Protein AF-A0AAW2L960-F1 (afdb_monomer)

pLDDT: mean 79.18, std 17.93, range [38.12, 95.88]

Solvent-accessible surface area (backbone atoms only — not comparable to full-atom values): 9633 Å² total; per-residue (Å²): 129,58,81,52,80,58,88,56,99,86,51,94,73,73,54,77,49,75,57,71,88,73,79,74,73,79,69,82,75,76,93,68,90,61,71,40,52,74,75,42,84,61,42,65,54,55,51,50,57,52,62,68,53,88,74,77,76,54,75,69,54,32,50,52,52,46,53,53,53,43,54,53,51,53,55,51,46,39,54,75,74,55,52,59,58,65,61,51,42,55,51,28,53,51,50,26,52,54,26,47,55,48,23,76,75,48,82,44,73,67,34,51,51,49,27,52,50,30,48,55,49,33,54,53,45,48,53,35,47,50,40,45,50,35,58,73,73,54,61,58,49,78,75,53,59,74,59,85,41,74,66,58,57,56,53,57,65,72,65,69,126

Sequence (161 aa):
MQVAHLELSQSDHRGLLVEAECTVERKVSSFRFQHMWTMHSEFLGVVRWNWQYPTVGSGMMRLQQKLTRMKHCLKEWNKTVFGYVFDKVAAAEQGLKEADEAYDQDPCDRTLVECNRCSTELVQVLAQEETFWRQKAGIRWAKDGERNTRYFHSLVQKRRF

Organism: Sesamum radiatum (NCBI:txid300843)

Radius of gyration: 25.02 Å; Cα contacts (8 Å, |Δi|>4): 93; chains: 1; bounding box: 63×44×74 Å

Nearest PDB structures (foldseek):
  2ic9-assembly2_B  TM=8.467E-01  e=7.415E-01  Orthohantavirus sinnombreense
  2ic6-assembly1_A  TM=7.942E-01  e=1.103E+00  Orthohantavirus sinnombreense
  8glt-assembly1_0  TM=5.691E-01  e=2.733E+00  synthetic construct

Secondary structure (DSSP, 8-state):
-EEEE---TT-S---EEEE---------PPP---GGGGGSTTHHHHHHHHHHS---SSHHHHHHHHHHHHHHHHHHHIIIIIS-HHHHHHHHHHHHHHHHHHHHHS-SHHHHHHHHHHHHHHHHHHHHHHHHHHHHTTTTHHHHTTS--HHHHHHHHTT--

Structure (mmCIF, N/CA/C/O backbone):
data_AF-A0AAW2L960-F1
#
_entry.id   AF-A0AAW2L960-F1
#
loop_
_atom_site.group_PDB
_atom_site.id
_atom_site.type_symbol
_atom_site.label_atom_id
_atom_site.label_alt_id
_atom_site.label_comp_id
_atom_site.label_asym_id
_atom_site.label_entity_id
_atom_site.label_seq_id
_atom_site.pdbx_PDB_ins_code
_atom_site.Cartn_x
_atom_site.Cartn_y
_atom_site.Cartn_z
_atom_site.occupancy
_atom_site.B_iso_or_equiv
_atom_site.auth_seq_id
_atom_site.auth_comp_id
_atom_site.auth_asym_id
_atom_site.auth_atom_id
_atom_site.pdbx_PDB_model_num
ATOM 1 N N . MET A 1 1 ? 32.136 13.460 19.928 1.00 43.81 1 MET A N 1
ATOM 2 C CA . MET A 1 1 ? 32.238 12.470 21.024 1.00 43.81 1 MET A CA 1
ATOM 3 C C . MET A 1 1 ? 32.470 13.218 22.321 1.00 43.81 1 MET A C 1
ATOM 5 O O . MET A 1 1 ? 33.550 13.765 22.507 1.00 43.81 1 MET A O 1
ATOM 9 N N . GLN A 1 2 ? 31.456 13.280 23.175 1.00 45.84 2 GLN A N 1
ATOM 10 C CA . GLN A 1 2 ? 31.602 13.698 24.567 1.00 45.84 2 GLN A CA 1
ATOM 11 C C . GLN A 1 2 ? 31.323 12.472 25.437 1.00 45.84 2 GLN A C 1
ATOM 13 O O . GLN A 1 2 ? 30.437 11.679 25.122 1.00 45.84 2 GLN A O 1
ATOM 18 N N . VAL A 1 3 ? 32.133 12.270 26.473 1.00 49.28 3 VAL A N 1
ATOM 19 C CA . VAL A 1 3 ? 31.990 11.152 27.408 1.00 49.28 3 VAL A CA 1
ATOM 20 C C . VAL A 1 3 ? 31.694 11.753 28.771 1.00 49.28 3 VAL A C 1
ATOM 22 O O . VAL A 1 3 ? 32.518 12.495 29.302 1.00 49.28 3 VAL A O 1
ATOM 25 N N . ALA A 1 4 ? 30.520 11.446 29.318 1.00 57.47 4 ALA A N 1
ATOM 26 C CA . ALA A 1 4 ? 30.122 11.857 30.658 1.00 57.47 4 ALA A CA 1
ATOM 27 C C . ALA A 1 4 ? 29.982 10.617 31.549 1.00 57.47 4 ALA A C 1
ATOM 29 O O . ALA A 1 4 ? 29.388 9.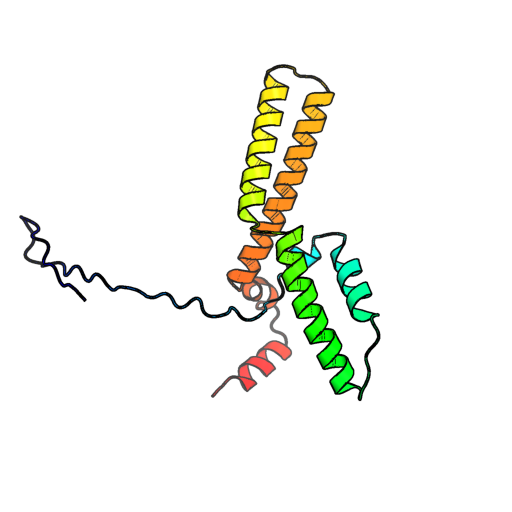609 31.158 1.00 57.47 4 ALA A O 1
ATOM 30 N N . HIS A 1 5 ? 30.548 10.687 32.751 1.00 52.03 5 HIS A N 1
ATOM 31 C CA . HIS A 1 5 ? 30.377 9.655 33.767 1.00 52.03 5 HIS A CA 1
ATOM 32 C C . HIS A 1 5 ? 29.124 9.967 34.588 1.00 52.03 5 HIS A C 1
ATOM 34 O O . HIS A 1 5 ? 29.025 11.043 35.171 1.00 52.03 5 HIS A O 1
ATOM 40 N N . LEU A 1 6 ? 28.171 9.033 34.624 1.00 54.88 6 LEU A N 1
ATOM 41 C CA . LEU A 1 6 ? 26.984 9.140 35.472 1.00 54.88 6 LEU A CA 1
ATOM 42 C C . LEU A 1 6 ? 27.296 8.529 36.842 1.00 54.88 6 LEU A C 1
ATOM 44 O O . LEU A 1 6 ? 27.617 7.343 36.939 1.00 54.88 6 LEU A O 1
ATOM 48 N N . GLU A 1 7 ? 27.214 9.336 37.898 1.00 52.66 7 GLU A N 1
ATOM 49 C CA . GLU A 1 7 ? 27.338 8.852 39.273 1.00 52.66 7 GLU A CA 1
ATOM 50 C C . GLU A 1 7 ? 26.010 8.227 39.721 1.00 52.66 7 GLU A C 1
ATOM 52 O O . GLU A 1 7 ? 24.993 8.908 39.843 1.00 52.66 7 GLU A O 1
ATOM 57 N N . LEU A 1 8 ? 26.013 6.916 39.967 1.00 57.62 8 LEU A N 1
ATOM 58 C CA . LEU A 1 8 ? 24.926 6.217 40.651 1.00 57.62 8 LEU A CA 1
ATOM 59 C C . LEU A 1 8 ? 25.379 5.959 42.089 1.00 57.62 8 LEU A C 1
ATOM 61 O O . LEU A 1 8 ? 26.377 5.281 42.318 1.00 57.62 8 LEU A O 1
ATOM 65 N N . SER A 1 9 ? 24.649 6.508 43.061 1.00 56.84 9 SER A N 1
ATOM 66 C CA . SER A 1 9 ? 25.071 6.612 44.467 1.00 56.84 9 SER A CA 1
ATOM 67 C C . SER A 1 9 ? 25.209 5.287 45.233 1.00 56.84 9 SER A C 1
ATOM 69 O O . SER A 1 9 ? 25.571 5.316 46.405 1.00 56.84 9 SER A O 1
ATOM 71 N N . GLN A 1 10 ? 24.935 4.132 44.616 1.00 55.72 10 GLN A N 1
ATOM 72 C CA . GLN A 1 10 ? 24.981 2.819 45.283 1.00 55.72 10 GLN A CA 1
ATOM 73 C C . GLN A 1 10 ? 25.489 1.669 44.393 1.00 55.72 10 GLN A C 1
ATOM 75 O O . GLN A 1 10 ? 25.182 0.511 44.660 1.00 55.72 10 GLN A O 1
ATOM 80 N N . SER A 1 11 ? 26.234 1.949 43.319 1.00 56.81 11 SER A N 1
ATOM 81 C CA . SER A 1 11 ? 26.779 0.890 42.458 1.00 56.81 11 SER A CA 1
ATOM 82 C C . SER A 1 11 ? 28.166 1.246 41.932 1.00 56.81 11 SER A C 1
ATOM 84 O O . SER A 1 11 ? 28.349 2.233 41.225 1.00 56.81 11 SER A O 1
ATOM 86 N N . ASP A 1 12 ? 29.138 0.389 42.223 1.00 55.72 12 ASP A N 1
ATOM 87 C CA . ASP A 1 12 ? 30.536 0.446 41.786 1.00 55.72 12 ASP A CA 1
ATOM 88 C C . ASP A 1 12 ? 30.694 0.165 40.275 1.00 55.72 12 ASP A C 1
ATOM 90 O O . ASP A 1 12 ? 31.757 0.379 39.684 1.00 55.72 12 ASP A O 1
ATOM 94 N N . HIS A 1 13 ? 29.609 -0.230 39.604 1.00 56.94 13 HIS A N 1
ATOM 95 C CA . HIS A 1 13 ? 29.530 -0.293 38.149 1.00 56.94 13 HIS A CA 1
ATOM 96 C C . HIS A 1 13 ? 29.297 1.105 37.558 1.00 56.94 13 HIS A C 1
ATOM 98 O O . HIS A 1 13 ? 28.164 1.574 37.444 1.00 56.94 13 HIS A O 1
ATOM 104 N N . ARG A 1 14 ? 30.382 1.774 37.149 1.00 58.84 14 ARG A N 1
ATOM 105 C CA . ARG A 1 14 ? 30.320 3.052 36.421 1.00 58.84 14 ARG A CA 1
ATOM 106 C C . ARG A 1 14 ? 29.765 2.835 35.012 1.00 58.84 14 ARG A C 1
ATOM 108 O O . ARG A 1 14 ? 30.484 2.387 34.119 1.00 58.84 14 ARG A O 1
ATOM 115 N N . GLY A 1 15 ? 28.496 3.176 34.805 1.00 55.66 15 GLY A N 1
ATOM 116 C CA . GLY A 1 15 ? 27.905 3.249 33.472 1.00 55.66 15 GLY A CA 1
ATOM 117 C C . GLY A 1 15 ? 28.571 4.355 32.649 1.00 55.66 15 GLY A C 1
ATOM 118 O O . GLY A 1 15 ? 28.628 5.509 33.074 1.00 55.66 15 GLY A O 1
ATOM 119 N N . LEU A 1 16 ? 29.096 4.006 31.476 1.00 59.88 16 LEU A N 1
ATOM 120 C CA . LEU A 1 16 ? 29.606 4.967 30.500 1.00 59.88 16 LEU A CA 1
ATOM 121 C C . LEU A 1 16 ? 28.450 5.423 29.607 1.00 59.88 16 LEU A C 1
ATOM 123 O O . LEU A 1 16 ? 27.911 4.623 28.842 1.00 59.88 16 LEU A O 1
ATOM 127 N N . LEU A 1 17 ? 28.080 6.703 29.694 1.00 53.56 17 LEU A N 1
ATOM 128 C CA . LEU A 1 17 ? 27.173 7.318 28.732 1.00 53.56 17 LEU A CA 1
ATOM 129 C C . LEU A 1 17 ? 27.994 7.750 27.516 1.00 53.56 17 LEU A C 1
ATOM 131 O O . LEU A 1 17 ? 28.790 8.688 27.582 1.00 53.56 17 LEU A O 1
ATOM 135 N N . VAL A 1 18 ? 27.821 7.029 26.411 1.00 58.81 18 VAL A N 1
ATOM 136 C CA . VAL A 1 18 ? 28.430 7.371 25.125 1.00 58.81 18 VAL A CA 1
ATOM 137 C C . VAL A 1 18 ? 27.361 8.012 24.256 1.00 58.81 18 VAL A C 1
ATOM 139 O O . VAL A 1 18 ? 26.504 7.324 23.703 1.00 58.81 18 VAL A O 1
ATOM 142 N N . GLU A 1 19 ? 27.428 9.332 24.114 1.00 55.97 19 GLU A N 1
ATOM 143 C CA . GLU A 1 19 ? 26.619 10.056 23.140 1.00 55.97 19 GLU A CA 1
ATOM 144 C C . GLU A 1 19 ? 27.359 10.049 21.797 1.00 55.97 19 GLU A C 1
ATOM 146 O O . GLU A 1 19 ? 28.311 10.799 21.545 1.00 55.97 19 GLU A O 1
ATOM 151 N N . ALA A 1 20 ? 26.973 9.100 20.946 1.00 57.00 20 ALA A N 1
ATOM 152 C CA . ALA A 1 20 ? 27.417 9.051 19.567 1.00 57.00 20 ALA A CA 1
ATOM 153 C C . ALA A 1 20 ? 26.445 9.875 18.718 1.00 57.00 20 ALA A C 1
ATOM 155 O O . ALA A 1 20 ? 25.279 9.506 18.572 1.00 57.00 20 ALA A O 1
ATOM 156 N N . GLU A 1 21 ? 26.934 10.963 18.122 1.00 58.62 21 GLU A N 1
ATOM 157 C CA . GLU A 1 21 ? 26.251 11.620 17.009 1.00 58.62 21 GLU A CA 1
ATOM 158 C C . GLU A 1 21 ? 26.188 10.625 15.849 1.00 58.62 21 GLU A C 1
ATOM 160 O O . GLU A 1 21 ? 27.112 10.487 15.046 1.00 58.62 21 GLU A O 1
ATOM 165 N N . CYS A 1 22 ? 25.105 9.855 15.798 1.00 51.41 22 CYS A N 1
ATOM 166 C CA . CYS A 1 22 ? 24.833 8.982 14.680 1.00 51.41 22 CYS A CA 1
ATOM 167 C C . CYS A 1 22 ? 24.305 9.867 13.554 1.00 51.41 22 CYS A C 1
ATOM 169 O O . CYS A 1 22 ? 23.105 10.130 13.453 1.00 51.41 22 CYS A O 1
ATOM 171 N N . THR A 1 23 ? 25.201 10.350 12.698 1.00 55.97 23 THR A N 1
ATOM 172 C CA . THR A 1 23 ? 24.813 10.805 11.367 1.00 55.97 23 THR A CA 1
ATOM 173 C C . THR A 1 23 ? 24.291 9.584 10.616 1.00 55.97 23 THR A C 1
ATOM 175 O O . THR A 1 23 ? 25.021 8.861 9.942 1.00 55.97 23 THR A O 1
ATOM 178 N N . VAL A 1 24 ? 22.997 9.300 10.785 1.00 61.31 24 VAL A N 1
ATOM 179 C CA . VAL A 1 24 ? 22.292 8.292 9.999 1.00 61.31 24 VAL A CA 1
ATOM 180 C C . VAL A 1 24 ? 22.231 8.832 8.578 1.00 61.31 24 VAL A C 1
ATOM 182 O O . VAL A 1 24 ? 21.268 9.489 8.179 1.00 61.31 24 VAL A O 1
ATOM 185 N N . GLU A 1 25 ? 23.278 8.582 7.798 1.00 56.44 25 GLU A N 1
ATOM 186 C CA . GLU A 1 25 ? 23.202 8.734 6.357 1.00 56.44 25 GLU A CA 1
ATOM 187 C C . GLU A 1 25 ? 22.007 7.901 5.894 1.00 56.44 25 GLU A C 1
ATOM 189 O O . GLU A 1 25 ? 21.979 6.673 6.042 1.00 56.44 25 GLU A O 1
ATOM 194 N N . ARG A 1 26 ? 20.970 8.572 5.378 1.00 55.06 26 ARG A N 1
ATOM 195 C CA . ARG A 1 26 ? 19.806 7.905 4.795 1.00 55.06 26 ARG A CA 1
ATOM 196 C C . ARG A 1 26 ? 20.283 7.140 3.565 1.00 55.06 26 ARG A C 1
ATOM 198 O O . ARG A 1 26 ? 20.245 7.656 2.450 1.00 55.06 26 ARG A O 1
ATOM 205 N N . LYS A 1 27 ? 20.737 5.900 3.762 1.00 59.44 27 LYS A N 1
ATOM 206 C CA . LYS A 1 27 ? 21.076 4.992 2.667 1.00 59.44 27 LYS A CA 1
ATOM 207 C C . LYS A 1 27 ? 19.879 4.931 1.731 1.00 59.44 27 LYS A C 1
ATOM 209 O O . LYS A 1 27 ? 18.764 4.616 2.152 1.00 59.44 27 LYS A O 1
ATOM 214 N N . VAL A 1 28 ? 20.113 5.241 0.457 1.00 59.38 28 VAL A N 1
ATOM 215 C CA . VAL A 1 28 ? 19.083 5.153 -0.578 1.00 59.38 28 VAL A CA 1
ATOM 216 C C . VAL A 1 28 ? 18.623 3.701 -0.635 1.00 59.38 28 VAL A C 1
ATOM 218 O O . VAL A 1 28 ? 19.338 2.820 -1.109 1.00 59.38 28 VAL A O 1
ATOM 221 N N . SER A 1 29 ? 17.431 3.443 -0.100 1.00 64.06 29 SER A N 1
ATOM 222 C CA . SER A 1 29 ? 16.874 2.097 -0.042 1.00 64.06 29 SER A CA 1
ATOM 223 C C . SER A 1 29 ? 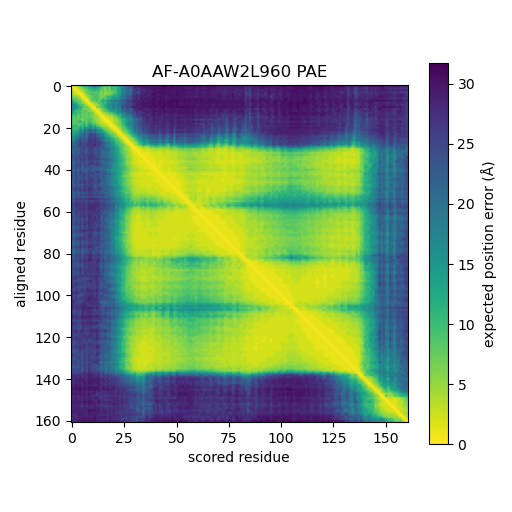16.711 1.543 -1.458 1.00 64.06 29 SER A C 1
ATOM 225 O O . SER A 1 29 ? 16.158 2.201 -2.355 1.00 64.06 29 SER A O 1
ATOM 227 N N . SER A 1 30 ? 17.218 0.328 -1.676 1.00 76.50 30 SER A N 1
ATOM 228 C CA . SER A 1 30 ? 17.023 -0.374 -2.937 1.00 76.50 30 SER A CA 1
ATOM 229 C C . SER A 1 30 ? 15.530 -0.618 -3.156 1.00 76.50 30 SER A C 1
ATOM 231 O O . SER A 1 30 ? 14.752 -0.812 -2.221 1.00 76.50 30 SER A O 1
ATOM 233 N N . PHE A 1 31 ? 15.096 -0.553 -4.416 1.00 82.06 31 PHE A N 1
ATOM 234 C CA . PHE A 1 31 ? 13.699 -0.828 -4.727 1.00 82.06 31 PHE A CA 1
ATOM 235 C C . PHE A 1 31 ? 13.369 -2.267 -4.343 1.00 82.06 31 PHE A C 1
ATOM 237 O O . PHE A 1 31 ? 14.014 -3.200 -4.820 1.00 82.06 31 PHE A O 1
ATOM 244 N N . ARG A 1 32 ? 12.340 -2.427 -3.516 1.00 85.19 32 ARG A N 1
ATOM 245 C CA . ARG A 1 32 ? 11.742 -3.718 -3.211 1.00 85.19 32 ARG A CA 1
ATOM 246 C C . ARG A 1 32 ? 10.277 -3.663 -3.590 1.00 85.19 32 ARG A C 1
ATOM 248 O O . ARG A 1 32 ? 9.574 -2.737 -3.199 1.00 85.19 32 ARG A O 1
ATOM 255 N N . PHE A 1 33 ? 9.856 -4.650 -4.371 1.00 88.19 33 PHE A N 1
ATOM 256 C CA . PHE A 1 33 ? 8.447 -4.869 -4.652 1.00 88.19 33 PHE A CA 1
ATOM 257 C C . PHE A 1 33 ? 7.706 -5.089 -3.336 1.00 88.19 33 PHE A C 1
ATOM 259 O O . PHE A 1 33 ? 8.226 -5.844 -2.518 1.00 88.19 33 PHE A O 1
ATOM 266 N N . GLN A 1 34 ? 6.542 -4.479 -3.126 1.00 89.00 34 GLN A N 1
ATOM 267 C CA . GLN A 1 34 ? 5.742 -4.720 -1.924 1.00 89.00 34 GLN A CA 1
ATOM 268 C C . GLN A 1 34 ? 4.519 -5.560 -2.274 1.00 89.00 34 GLN A C 1
ATOM 270 O O . GLN A 1 34 ? 3.794 -5.249 -3.211 1.00 89.00 34 GLN A O 1
ATOM 275 N N . HIS A 1 35 ? 4.291 -6.647 -1.543 1.00 89.19 35 HIS A N 1
ATOM 276 C CA . HIS A 1 35 ? 3.241 -7.606 -1.887 1.00 89.19 35 HIS A CA 1
ATOM 277 C C . HIS A 1 35 ? 1.834 -7.019 -1.716 1.00 89.19 35 HIS A C 1
ATOM 279 O O . HIS A 1 35 ? 0.938 -7.347 -2.490 1.00 89.19 35 HIS A O 1
ATOM 285 N N . MET A 1 36 ? 1.672 -6.077 -0.781 1.00 89.56 36 MET A N 1
ATOM 286 C CA . MET A 1 36 ? 0.417 -5.357 -0.537 1.00 89.56 36 MET A CA 1
ATOM 287 C C . MET A 1 36 ? -0.116 -4.641 -1.786 1.00 89.56 36 MET A C 1
ATOM 289 O O . MET A 1 36 ? -1.321 -4.497 -1.950 1.00 89.56 36 MET A O 1
ATOM 293 N N . TRP A 1 37 ? 0.768 -4.266 -2.719 1.00 92.00 37 TRP A N 1
ATOM 294 C CA . TRP A 1 37 ? 0.389 -3.671 -3.999 1.00 92.00 37 TRP A CA 1
ATOM 295 C C . TRP A 1 37 ? -0.585 -4.541 -4.779 1.00 92.00 37 TRP A C 1
ATOM 297 O O . TRP A 1 37 ? -1.505 -4.023 -5.394 1.00 92.00 37 TRP A O 1
ATOM 307 N N . THR A 1 38 ? -0.415 -5.861 -4.716 1.00 91.00 38 THR A N 1
ATOM 308 C CA . THR A 1 38 ? -1.260 -6.817 -5.442 1.00 91.00 38 THR A CA 1
ATOM 309 C C . THR A 1 38 ? -2.691 -6.891 -4.915 1.00 91.00 38 THR A C 1
ATOM 311 O O . THR A 1 38 ? -3.561 -7.384 -5.623 1.00 91.00 38 THR A O 1
ATOM 314 N N . MET A 1 39 ? -2.937 -6.390 -3.702 1.00 87.94 39 MET A N 1
ATOM 315 C CA . MET A 1 39 ? -4.260 -6.381 -3.073 1.00 87.94 39 MET A CA 1
ATOM 316 C C . MET A 1 39 ? -5.123 -5.213 -3.571 1.00 87.94 39 MET A C 1
ATOM 318 O O . MET A 1 39 ? -6.331 -5.215 -3.367 1.00 87.94 39 MET A O 1
ATOM 322 N N . HIS A 1 40 ? -4.523 -4.223 -4.237 1.00 89.69 40 HIS A N 1
ATOM 323 C CA . HIS A 1 40 ? -5.242 -3.080 -4.788 1.00 89.69 40 HIS A CA 1
ATOM 324 C C . HIS A 1 40 ? -5.748 -3.384 -6.203 1.00 89.69 40 HIS A C 1
ATOM 326 O O . HIS A 1 40 ? -4.977 -3.808 -7.066 1.00 89.69 40 HIS A O 1
ATOM 332 N N . SER A 1 41 ? -7.027 -3.102 -6.466 1.00 91.19 41 SER A N 1
ATOM 333 C CA . SER A 1 41 ? -7.712 -3.391 -7.741 1.00 91.19 41 SER A CA 1
ATOM 334 C C . SER A 1 41 ? -6.956 -2.866 -8.969 1.00 91.19 41 SER A C 1
ATOM 336 O O . SER A 1 41 ? -6.722 -3.594 -9.934 1.00 91.19 41 SER A O 1
ATOM 338 N N . GLU A 1 42 ? -6.489 -1.619 -8.896 1.00 93.00 42 GLU A N 1
ATOM 339 C CA . GLU A 1 42 ? -5.784 -0.942 -9.994 1.00 93.00 42 GLU A CA 1
ATOM 340 C C . GLU A 1 42 ? -4.369 -1.465 -10.291 1.00 93.00 42 GLU A C 1
ATOM 342 O O . GLU A 1 42 ? -3.784 -1.109 -11.316 1.00 93.00 42 GLU A O 1
ATOM 347 N N . PHE A 1 43 ? -3.792 -2.330 -9.450 1.00 93.12 43 PHE A N 1
ATOM 348 C CA . PHE A 1 43 ? -2.403 -2.776 -9.602 1.00 93.12 43 PHE A CA 1
ATOM 349 C C . PHE A 1 43 ? -2.110 -3.374 -10.984 1.00 93.12 43 PHE A C 1
ATOM 351 O O . PHE A 1 43 ? -1.155 -2.984 -11.662 1.00 93.12 43 PHE A O 1
ATOM 358 N N . LEU A 1 44 ? -2.956 -4.303 -11.438 1.00 94.31 44 LEU A N 1
ATOM 359 C CA . LEU A 1 44 ? -2.793 -4.934 -12.750 1.00 94.31 44 LEU A CA 1
ATOM 360 C C . LEU A 1 44 ? -3.020 -3.949 -13.902 1.00 94.31 44 LEU A C 1
ATOM 362 O O . LEU A 1 44 ? -2.472 -4.150 -14.987 1.00 94.31 44 LEU A O 1
ATOM 366 N N . GLY A 1 45 ? -3.824 -2.904 -13.689 1.00 94.81 45 GLY A N 1
ATOM 367 C CA . GLY A 1 45 ? -3.999 -1.806 -14.638 1.00 94.81 45 GLY A CA 1
ATOM 368 C C . GLY A 1 45 ? -2.700 -1.022 -14.812 1.00 94.81 45 GLY A C 1
ATOM 369 O O . GLY A 1 45 ? -2.190 -0.912 -15.928 1.00 94.81 45 GLY A O 1
ATOM 370 N N . VAL A 1 46 ? -2.099 -0.593 -13.698 1.00 93.75 46 VAL A N 1
ATOM 371 C CA . VAL A 1 46 ? -0.821 0.139 -13.670 1.00 93.75 46 VAL A CA 1
ATOM 372 C C . VAL A 1 46 ? 0.299 -0.663 -14.338 1.00 93.75 46 VAL A C 1
ATOM 374 O O . VAL A 1 46 ? 1.036 -0.134 -15.175 1.00 93.75 46 VAL A O 1
ATOM 377 N N . VAL A 1 47 ? 0.411 -1.959 -14.023 1.00 94.19 47 VAL A N 1
ATOM 378 C CA . VAL A 1 47 ? 1.421 -2.842 -14.628 1.00 94.19 47 VAL A CA 1
ATOM 379 C C . VAL A 1 47 ? 1.206 -2.973 -16.134 1.00 94.19 47 VAL A C 1
ATOM 381 O O . VAL A 1 47 ? 2.160 -2.815 -16.898 1.00 94.19 47 VAL A O 1
ATOM 384 N N . ARG A 1 48 ? -0.030 -3.229 -16.584 1.00 95.31 48 ARG A N 1
ATOM 385 C CA . ARG A 1 48 ? -0.340 -3.379 -18.015 1.00 95.31 48 ARG A CA 1
ATOM 386 C C . ARG A 1 48 ? -0.049 -2.107 -18.797 1.00 95.31 48 ARG A C 1
ATOM 388 O O . ARG A 1 48 ? 0.634 -2.181 -19.818 1.00 95.31 48 ARG A O 1
ATOM 395 N N . TRP A 1 49 ? -0.498 -0.961 -18.294 1.00 94.19 49 TRP A N 1
ATOM 396 C CA . TRP A 1 49 ? -0.247 0.337 -18.912 1.00 94.19 49 TRP A CA 1
ATOM 397 C C . TRP A 1 49 ? 1.256 0.606 -19.059 1.00 94.19 49 TRP A C 1
ATOM 399 O O . TRP A 1 49 ? 1.743 0.907 -20.152 1.00 94.19 49 TRP A O 1
ATOM 409 N N . ASN A 1 50 ? 2.030 0.389 -17.989 1.00 93.69 50 ASN A N 1
ATOM 410 C CA . ASN A 1 50 ? 3.479 0.563 -18.036 1.00 93.69 50 ASN A CA 1
ATOM 411 C C . ASN A 1 50 ? 4.142 -0.406 -19.025 1.00 93.69 50 ASN A C 1
ATOM 413 O O . ASN A 1 50 ? 5.083 -0.037 -19.734 1.00 93.69 50 ASN A O 1
ATOM 417 N N . TRP A 1 51 ? 3.656 -1.647 -19.085 1.00 94.06 51 TRP A N 1
ATOM 418 C CA . TRP A 1 51 ? 4.222 -2.683 -19.937 1.00 94.06 51 TRP A CA 1
ATOM 419 C C . TRP A 1 51 ? 3.961 -2.430 -21.419 1.00 94.06 51 TRP A C 1
ATOM 421 O O . TRP A 1 51 ? 4.849 -2.678 -22.232 1.00 94.06 51 TRP A O 1
ATOM 431 N N . GLN A 1 52 ? 2.788 -1.922 -21.786 1.00 93.94 52 GLN A N 1
ATOM 432 C CA . GLN A 1 52 ? 2.417 -1.668 -23.181 1.00 93.94 52 GLN A CA 1
ATOM 433 C C . GLN A 1 52 ? 3.164 -0.482 -23.798 1.00 93.94 52 GLN A C 1
ATOM 435 O O . GLN A 1 52 ? 3.320 -0.435 -25.016 1.00 93.94 52 GLN A O 1
ATOM 440 N N . TYR A 1 53 ? 3.688 0.434 -22.979 1.00 91.19 53 TYR A N 1
ATOM 441 C CA . TYR A 1 53 ? 4.360 1.627 -23.482 1.00 91.19 53 TYR A CA 1
ATOM 442 C C . TYR A 1 53 ? 5.563 1.275 -24.392 1.00 91.19 53 TYR A C 1
ATOM 444 O O . TYR A 1 53 ? 6.422 0.474 -23.973 1.00 91.19 53 TYR A O 1
ATOM 452 N N . PRO A 1 54 ? 5.651 1.868 -25.604 1.00 91.31 54 PRO A N 1
ATOM 453 C CA . PRO A 1 54 ? 6.660 1.537 -26.610 1.00 91.31 54 PRO A CA 1
ATOM 454 C C . PRO A 1 54 ? 8.100 1.613 -26.091 1.00 91.31 54 PRO A C 1
ATOM 456 O O . PRO A 1 54 ? 8.444 2.440 -25.245 1.00 91.31 54 PRO A O 1
ATOM 459 N N . THR A 1 55 ? 8.958 0.730 -26.600 1.00 92.69 55 THR A N 1
ATOM 460 C CA . THR A 1 55 ? 10.395 0.710 -26.294 1.00 92.69 55 THR A CA 1
ATOM 461 C C . THR A 1 55 ? 11.204 0.429 -27.548 1.00 92.69 55 THR A C 1
ATOM 463 O O . THR A 1 55 ? 10.780 -0.360 -28.394 1.00 92.69 55 THR A O 1
ATOM 466 N N . VAL A 1 56 ? 12.379 1.050 -27.638 1.00 91.31 56 VAL A N 1
ATOM 467 C CA . VAL A 1 56 ? 13.286 0.970 -28.790 1.00 91.31 56 VAL A CA 1
ATOM 468 C C . VAL A 1 56 ? 14.574 0.264 -28.368 1.00 91.31 56 VAL A C 1
ATOM 470 O O . VAL A 1 56 ? 15.070 0.481 -27.261 1.00 91.31 56 VAL A O 1
ATOM 473 N N . GLY A 1 57 ? 15.111 -0.581 -29.249 1.00 92.31 57 GLY A N 1
ATOM 474 C CA . GLY A 1 57 ? 16.368 -1.305 -29.044 1.00 92.31 57 GLY A CA 1
ATOM 475 C C . GLY A 1 57 ? 16.226 -2.824 -29.152 1.00 92.31 57 GLY A C 1
ATOM 476 O O . GLY A 1 57 ? 15.172 -3.349 -29.516 1.00 92.31 57 GLY A O 1
ATOM 477 N N . SER A 1 58 ? 17.303 -3.537 -28.820 1.00 92.44 58 SER A N 1
ATOM 478 C CA . SER A 1 58 ? 17.334 -5.005 -28.792 1.00 92.44 58 SER A CA 1
ATOM 479 C C . SER A 1 58 ? 16.433 -5.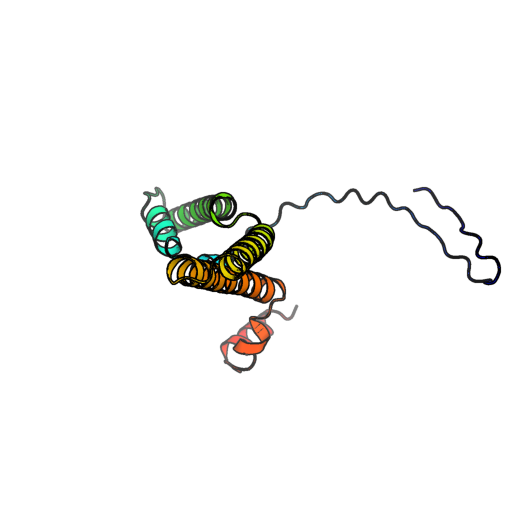581 -27.690 1.00 92.44 58 SER A C 1
ATOM 481 O O . SER A 1 58 ? 16.018 -4.871 -26.772 1.00 92.44 58 SER A O 1
ATOM 483 N N . GLY A 1 59 ? 16.135 -6.885 -27.742 1.00 91.44 59 GLY A N 1
ATOM 484 C CA . GLY A 1 59 ? 15.240 -7.537 -26.774 1.00 91.44 59 GLY A CA 1
ATOM 485 C C . GLY A 1 59 ? 15.619 -7.284 -25.307 1.00 91.44 59 GLY A C 1
ATOM 486 O O . GLY A 1 59 ? 14.766 -6.899 -24.507 1.00 91.44 59 GLY A O 1
ATOM 487 N N . MET A 1 60 ? 16.908 -7.408 -24.967 1.00 94.25 60 MET A N 1
ATOM 488 C CA . MET A 1 60 ? 17.400 -7.184 -23.601 1.00 94.25 60 MET A CA 1
ATOM 489 C C . MET A 1 60 ? 17.298 -5.710 -23.179 1.00 94.25 60 MET A C 1
ATOM 491 O O . MET A 1 60 ? 16.861 -5.406 -22.069 1.00 94.25 60 MET A O 1
ATOM 495 N N . MET A 1 61 ? 17.626 -4.785 -24.085 1.00 93.88 61 MET A N 1
ATOM 496 C CA . MET A 1 61 ? 17.508 -3.344 -23.846 1.00 93.88 61 MET A CA 1
ATOM 497 C C . MET A 1 61 ? 16.047 -2.936 -23.618 1.00 93.88 61 MET A C 1
ATOM 499 O O . MET A 1 61 ? 15.737 -2.203 -22.678 1.00 93.88 61 MET A O 1
ATOM 503 N N . ARG A 1 62 ? 15.118 -3.478 -24.414 1.00 92.81 62 ARG A N 1
ATOM 504 C CA . ARG A 1 62 ? 13.675 -3.243 -24.255 1.00 92.81 62 ARG A CA 1
ATOM 505 C C . ARG A 1 62 ? 13.158 -3.754 -22.911 1.00 92.81 62 ARG A C 1
ATOM 507 O O . ARG A 1 62 ? 12.337 -3.076 -22.292 1.00 92.81 62 ARG A O 1
ATOM 514 N N . LEU A 1 63 ? 13.627 -4.917 -22.453 1.00 93.50 63 LEU A N 1
ATOM 515 C CA . LEU A 1 63 ? 13.285 -5.453 -21.134 1.00 93.50 63 LEU A CA 1
ATOM 516 C C . LEU A 1 63 ? 13.803 -4.542 -20.013 1.00 93.50 63 LEU A C 1
ATOM 518 O O . LEU A 1 63 ? 13.034 -4.156 -19.134 1.00 93.50 63 LEU A O 1
ATOM 522 N N . GLN A 1 64 ? 15.077 -4.147 -20.064 1.00 94.50 64 GLN A N 1
ATOM 523 C CA . GLN A 1 64 ? 15.681 -3.253 -19.073 1.00 94.50 64 GLN A CA 1
ATOM 524 C C . GLN A 1 64 ? 14.934 -1.911 -18.982 1.00 94.50 64 GLN A C 1
ATOM 526 O O . GLN A 1 64 ? 14.659 -1.431 -17.878 1.00 94.50 64 GLN A O 1
ATOM 531 N N . GLN A 1 65 ? 14.561 -1.321 -20.121 1.00 94.06 65 GLN A N 1
ATOM 532 C CA . GLN A 1 65 ? 13.784 -0.080 -20.172 1.00 94.06 65 GLN A CA 1
ATOM 533 C C . GLN A 1 65 ? 12.411 -0.242 -19.509 1.00 94.06 65 GLN A C 1
ATOM 535 O O . GLN A 1 65 ? 12.042 0.576 -18.665 1.00 94.06 65 GLN A O 1
ATOM 540 N N . LYS A 1 66 ? 11.678 -1.320 -19.831 1.00 94.81 66 LYS A N 1
ATOM 541 C CA . LYS A 1 66 ? 10.376 -1.626 -19.211 1.00 94.81 66 LYS A CA 1
ATOM 542 C C . LYS A 1 66 ? 10.504 -1.781 -17.696 1.00 94.81 66 LYS A C 1
ATOM 544 O O . LYS A 1 66 ? 9.755 -1.153 -16.956 1.00 94.81 66 LYS A O 1
ATOM 549 N N . LEU A 1 67 ? 11.480 -2.557 -17.223 1.00 93.81 67 LEU A N 1
ATOM 550 C CA . LEU A 1 67 ? 11.692 -2.789 -15.791 1.00 93.81 67 LEU A CA 1
ATOM 551 C C . LEU A 1 67 ? 12.094 -1.511 -15.045 1.00 93.81 67 LEU A C 1
ATOM 553 O O . LEU A 1 67 ? 11.584 -1.246 -13.957 1.00 93.81 67 LEU A O 1
ATOM 557 N N . THR A 1 68 ? 12.970 -0.694 -15.634 1.00 93.44 68 THR A N 1
ATOM 558 C CA . THR A 1 68 ? 13.380 0.594 -15.053 1.00 93.44 68 THR A CA 1
ATOM 559 C C . THR A 1 68 ? 12.184 1.532 -14.930 1.00 93.44 68 THR A C 1
ATOM 561 O O . THR A 1 68 ? 11.920 2.063 -13.852 1.00 93.44 68 THR A O 1
ATOM 564 N N . ARG A 1 69 ? 11.401 1.678 -16.001 1.00 94.62 69 ARG A N 1
ATOM 565 C CA . ARG A 1 69 ? 10.189 2.501 -16.004 1.00 94.62 69 ARG A CA 1
ATOM 566 C C . ARG A 1 69 ? 9.154 2.000 -14.997 1.00 94.62 69 ARG A C 1
ATOM 568 O O . ARG A 1 69 ? 8.579 2.801 -14.265 1.00 94.62 69 ARG A O 1
ATOM 575 N N . MET A 1 70 ? 8.946 0.688 -14.921 1.00 94.44 70 MET A N 1
ATOM 576 C CA . MET A 1 70 ? 8.024 0.073 -13.966 1.00 94.44 70 MET A CA 1
ATOM 577 C C . MET A 1 70 ? 8.462 0.321 -12.521 1.00 94.44 70 MET A C 1
ATOM 579 O O . MET A 1 70 ? 7.639 0.689 -11.692 1.00 94.44 70 MET A O 1
ATOM 583 N N . LYS A 1 71 ? 9.761 0.214 -12.222 1.00 92.38 71 LYS A N 1
ATOM 584 C CA . LYS A 1 71 ? 10.322 0.563 -10.908 1.00 92.38 71 LYS A CA 1
ATOM 585 C C . LYS A 1 71 ? 9.990 2.005 -10.511 1.00 92.38 71 LYS A C 1
ATOM 587 O O . LYS A 1 71 ? 9.606 2.232 -9.368 1.00 92.38 71 LYS A O 1
ATOM 592 N N . HIS A 1 72 ? 10.152 2.973 -11.414 1.00 92.44 72 HIS A N 1
ATOM 593 C CA . HIS A 1 72 ? 9.823 4.375 -11.125 1.00 92.44 72 HIS A CA 1
ATOM 594 C C . HIS A 1 72 ? 8.321 4.581 -10.924 1.00 92.44 72 HIS A C 1
ATOM 596 O O . HIS A 1 72 ? 7.919 5.176 -9.930 1.00 92.44 72 HIS A O 1
ATOM 602 N N . CYS A 1 73 ? 7.507 4.015 -11.813 1.00 93.50 73 CYS A N 1
ATOM 603 C CA . CYS A 1 73 ? 6.053 4.077 -11.728 1.00 93.50 73 CYS A CA 1
ATOM 604 C C . CYS A 1 73 ? 5.529 3.490 -10.410 1.00 93.50 73 CYS A C 1
ATOM 606 O O . CYS A 1 73 ? 4.763 4.150 -9.722 1.00 93.50 73 CYS A O 1
ATOM 608 N N . LEU A 1 74 ? 6.009 2.314 -9.996 1.00 93.06 74 LEU A N 1
ATOM 609 C CA . LEU A 1 74 ? 5.601 1.686 -8.736 1.00 93.06 74 LEU A CA 1
ATOM 610 C C . LEU A 1 74 ? 6.093 2.450 -7.502 1.00 93.06 74 LEU A C 1
ATOM 612 O O . LEU A 1 74 ? 5.402 2.471 -6.490 1.00 93.06 74 LEU A O 1
ATOM 616 N N . LYS A 1 75 ? 7.267 3.093 -7.563 1.00 90.50 75 LYS A N 1
ATOM 617 C CA . LYS A 1 75 ? 7.730 3.964 -6.471 1.00 90.50 75 LYS A CA 1
ATOM 618 C C . LYS A 1 75 ? 6.808 5.160 -6.275 1.00 90.50 75 LYS A C 1
ATOM 620 O O . LYS A 1 75 ? 6.516 5.499 -5.133 1.00 90.50 75 LYS A O 1
ATOM 625 N N . GLU A 1 76 ? 6.398 5.789 -7.369 1.00 90.81 76 GLU A N 1
ATOM 626 C CA . GLU A 1 76 ? 5.501 6.939 -7.320 1.00 90.81 76 GLU A CA 1
ATOM 627 C C . GLU A 1 76 ? 4.100 6.515 -6.888 1.00 90.81 76 GLU A C 1
ATOM 629 O O . GLU A 1 76 ? 3.555 7.057 -5.935 1.00 90.81 76 GLU A O 1
ATOM 634 N N . TRP A 1 77 ? 3.580 5.449 -7.495 1.00 92.75 77 TRP A N 1
ATOM 635 C CA . TRP A 1 77 ? 2.281 4.881 -7.156 1.00 92.75 77 TRP A CA 1
ATOM 636 C C . TRP A 1 77 ? 2.196 4.439 -5.691 1.00 92.75 77 TRP A C 1
ATOM 638 O O . TRP A 1 77 ? 1.191 4.672 -5.031 1.00 92.75 77 TRP A O 1
ATOM 648 N N . ASN A 1 78 ? 3.274 3.881 -5.130 1.00 90.56 78 ASN A N 1
ATOM 649 C CA . ASN A 1 78 ? 3.316 3.572 -3.704 1.00 90.56 78 ASN A CA 1
ATOM 650 C C . ASN A 1 78 ? 3.164 4.827 -2.835 1.00 90.56 78 ASN A C 1
ATOM 652 O O . ASN A 1 78 ? 2.466 4.784 -1.830 1.00 90.56 78 ASN A O 1
ATOM 656 N N . LYS A 1 79 ? 3.808 5.940 -3.201 1.00 87.44 79 LYS A N 1
ATOM 657 C CA . LYS A 1 79 ? 3.699 7.189 -2.437 1.00 87.44 79 LYS A CA 1
ATOM 658 C C . LYS A 1 79 ? 2.306 7.801 -2.536 1.00 87.44 79 LYS A C 1
ATOM 660 O O . LYS A 1 79 ? 1.797 8.255 -1.523 1.00 87.44 79 LYS A O 1
ATOM 665 N N . THR A 1 80 ? 1.715 7.814 -3.729 1.00 88.12 80 THR A N 1
ATOM 666 C CA . THR A 1 80 ? 0.435 8.489 -3.974 1.00 88.12 80 THR A CA 1
ATOM 667 C C . THR A 1 80 ? -0.765 7.672 -3.512 1.00 88.12 80 THR A C 1
ATOM 669 O O . THR A 1 80 ? -1.709 8.240 -2.978 1.00 88.12 80 THR A O 1
ATOM 672 N N . VAL A 1 81 ? -0.735 6.348 -3.695 1.00 86.25 81 VAL A N 1
ATOM 673 C CA . VAL A 1 81 ? -1.880 5.478 -3.396 1.00 86.25 81 VAL A CA 1
ATOM 674 C C . VAL A 1 81 ? -1.779 4.836 -2.025 1.00 86.25 81 VAL A C 1
ATOM 676 O O . VAL A 1 81 ? -2.781 4.786 -1.324 1.00 86.25 81 VAL A O 1
ATOM 679 N N . PHE A 1 82 ? -0.608 4.347 -1.613 1.00 82.62 82 PHE A N 1
ATOM 680 C CA . PHE A 1 82 ? -0.460 3.661 -0.321 1.00 82.62 82 PHE A CA 1
ATOM 681 C C . PHE A 1 82 ? 0.054 4.587 0.777 1.00 82.62 82 PHE A C 1
ATOM 683 O O . PHE A 1 82 ? -0.364 4.442 1.921 1.00 82.62 82 PHE A O 1
ATOM 690 N N . GLY A 1 83 ? 0.925 5.538 0.436 1.00 84.12 83 GLY A N 1
ATOM 691 C CA . GLY A 1 83 ? 1.553 6.424 1.408 1.00 84.12 83 GLY A CA 1
ATOM 692 C C . GLY A 1 83 ? 2.272 5.634 2.503 1.00 84.12 83 GLY A C 1
ATOM 693 O O . GLY A 1 83 ? 2.933 4.622 2.236 1.00 84.12 83 GLY A O 1
ATOM 694 N N . TYR A 1 84 ? 2.143 6.102 3.742 1.00 82.31 84 TYR A N 1
ATOM 695 C CA . TYR A 1 84 ? 2.534 5.341 4.919 1.00 82.31 84 TYR A CA 1
ATOM 696 C C . TYR A 1 84 ? 1.327 4.525 5.395 1.00 82.31 84 TYR A C 1
ATOM 698 O O . TYR A 1 84 ? 0.334 5.078 5.853 1.00 82.31 84 TYR A O 1
ATOM 706 N N . VAL A 1 85 ? 1.402 3.196 5.258 1.00 83.75 85 VAL A N 1
ATOM 707 C CA . VAL A 1 85 ? 0.280 2.285 5.565 1.00 83.75 85 VAL A CA 1
ATOM 708 C C . VAL A 1 85 ? -0.220 2.451 7.003 1.00 83.75 85 VAL A C 1
ATOM 710 O O . VAL A 1 85 ? -1.415 2.357 7.241 1.00 83.75 85 VAL A O 1
ATOM 713 N N . PHE A 1 86 ? 0.664 2.776 7.946 1.00 83.44 86 PHE A N 1
ATOM 714 C CA . PHE A 1 86 ? 0.293 2.982 9.347 1.00 83.44 86 PHE A CA 1
ATOM 715 C C . PHE A 1 86 ? -0.571 4.228 9.561 1.00 83.44 86 PHE A C 1
ATOM 717 O O . PHE A 1 86 ? -1.472 4.193 10.390 1.00 83.44 86 PHE A O 1
ATOM 724 N N . ASP A 1 87 ? -0.362 5.294 8.780 1.00 89.31 87 ASP A N 1
ATOM 725 C CA . ASP A 1 87 ? -1.228 6.480 8.849 1.00 89.31 87 ASP A CA 1
ATOM 726 C C . ASP A 1 87 ? -2.646 6.126 8.384 1.00 89.31 87 ASP A C 1
ATOM 728 O O . ASP A 1 87 ? -3.628 6.633 8.918 1.00 89.31 87 ASP A O 1
ATOM 732 N N . LYS A 1 88 ? -2.766 5.205 7.418 1.00 88.81 88 LYS A N 1
ATOM 733 C CA . LYS A 1 88 ? -4.065 4.695 6.972 1.00 88.81 88 LYS A CA 1
ATOM 734 C C . LYS A 1 88 ? -4.743 3.814 8.011 1.00 88.81 88 LYS A C 1
ATOM 736 O O . LYS A 1 88 ? -5.959 3.887 8.123 1.00 88.81 88 LYS A O 1
ATOM 741 N N . VAL A 1 89 ? -3.983 2.993 8.743 1.00 91.19 89 VAL A N 1
ATOM 742 C CA . VAL A 1 89 ? -4.532 2.201 9.857 1.00 91.19 89 VAL A CA 1
ATOM 743 C C . VAL A 1 89 ? -5.106 3.151 10.902 1.00 91.19 89 VAL A C 1
ATOM 745 O O . VAL A 1 89 ? -6.287 3.055 11.209 1.00 91.19 89 VAL A O 1
ATOM 748 N N . ALA A 1 90 ? -4.320 4.137 11.345 1.00 92.19 90 ALA A N 1
ATOM 749 C CA . ALA A 1 90 ? -4.765 5.120 12.331 1.00 92.19 90 ALA A CA 1
ATOM 750 C C . ALA A 1 90 ? -6.004 5.909 11.863 1.00 92.19 90 ALA A C 1
ATOM 752 O O . ALA A 1 90 ? -6.937 6.119 12.634 1.00 92.19 90 ALA A O 1
ATOM 753 N N . ALA A 1 91 ? -6.044 6.315 10.590 1.00 93.88 91 ALA A N 1
ATOM 754 C CA . ALA A 1 91 ? -7.205 6.996 10.020 1.00 93.88 91 ALA A CA 1
ATOM 755 C C . ALA A 1 91 ? -8.452 6.094 9.958 1.00 93.88 91 ALA A C 1
ATOM 757 O O . ALA A 1 91 ? -9.550 6.557 10.257 1.00 93.88 91 ALA A O 1
ATOM 758 N N . ALA A 1 92 ? -8.296 4.816 9.598 1.00 93.62 92 ALA A N 1
ATOM 759 C CA . ALA A 1 92 ? -9.401 3.860 9.544 1.00 93.62 92 ALA A CA 1
ATOM 760 C C . ALA A 1 92 ? -9.930 3.503 10.944 1.00 93.62 92 ALA A C 1
ATOM 762 O O . ALA A 1 92 ? -11.140 3.398 11.128 1.00 93.62 92 ALA A O 1
ATOM 763 N N . GLU A 1 93 ? -9.048 3.367 11.940 1.00 95.12 93 GLU A N 1
ATOM 764 C CA . GLU A 1 93 ? -9.429 3.175 13.346 1.00 95.12 93 GLU A CA 1
ATOM 765 C C . GLU A 1 93 ? -10.226 4.373 13.8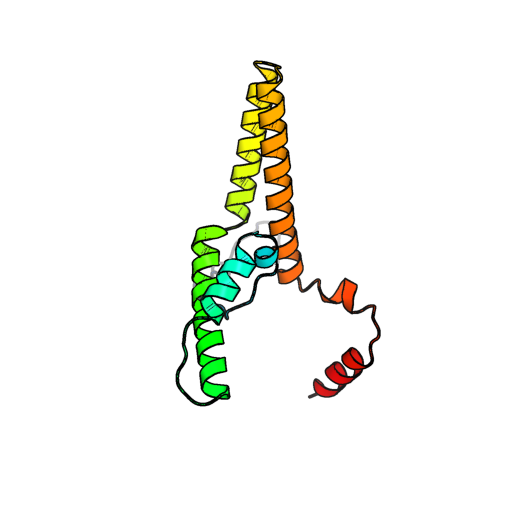71 1.00 95.12 93 GLU A C 1
ATOM 767 O O . GLU A 1 93 ? -11.283 4.199 14.478 1.00 95.12 93 GLU A O 1
ATOM 772 N N . GLN A 1 94 ? -9.757 5.591 13.587 1.00 95.81 94 GLN A N 1
ATOM 773 C CA . GLN A 1 94 ? -10.459 6.813 13.967 1.00 95.81 94 GLN A CA 1
ATOM 774 C C . GLN A 1 94 ? -11.823 6.925 13.268 1.00 95.81 94 GLN A C 1
ATOM 776 O O . GLN A 1 94 ? -12.817 7.233 13.919 1.00 95.81 94 GLN A O 1
ATOM 781 N N . GLY A 1 95 ? -11.896 6.613 11.970 1.00 95.00 95 GLY A N 1
ATOM 782 C CA . GLY A 1 95 ? -13.153 6.631 11.217 1.00 95.00 95 GLY A CA 1
ATOM 783 C C . GLY A 1 95 ? -14.170 5.587 11.692 1.00 95.00 95 GLY A C 1
ATOM 784 O O . GLY A 1 95 ? -15.371 5.851 11.670 1.00 95.00 95 GLY A O 1
ATOM 785 N N . LEU A 1 96 ? -13.713 4.417 12.155 1.00 95.19 96 LEU A N 1
ATOM 786 C CA . LEU A 1 96 ? -14.589 3.433 12.794 1.00 95.19 96 LEU A CA 1
ATOM 7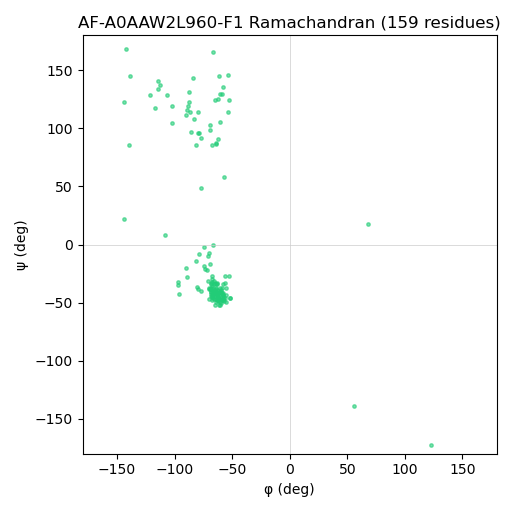87 C C . LEU A 1 96 ? -15.110 3.953 14.135 1.00 95.19 96 LEU A C 1
ATOM 789 O O . LEU A 1 96 ? -16.309 3.886 14.380 1.00 95.19 96 LEU A O 1
ATOM 793 N N . LYS A 1 97 ? -14.236 4.536 14.960 1.00 95.19 97 LYS A N 1
ATOM 794 C CA . LYS A 1 97 ? -14.625 5.102 16.254 1.00 95.19 97 LYS A CA 1
ATOM 795 C C . LYS A 1 97 ? -15.687 6.198 16.112 1.00 95.19 97 LYS A C 1
ATOM 797 O O . LYS A 1 97 ? -16.661 6.203 16.853 1.00 95.19 97 LYS A O 1
ATOM 802 N N . GLU A 1 98 ? -15.527 7.096 15.144 1.00 95.25 98 GLU A N 1
ATOM 803 C CA . GLU A 1 98 ? -16.517 8.142 14.851 1.00 95.25 98 GLU A CA 1
ATOM 804 C C . GLU A 1 98 ? -17.853 7.558 14.370 1.00 95.25 98 GLU A C 1
ATOM 806 O O . GLU A 1 98 ? -18.917 8.058 14.737 1.00 95.25 98 GLU A O 1
ATOM 811 N N . ALA A 1 99 ? -17.814 6.489 13.568 1.00 92.94 99 ALA A N 1
ATOM 812 C CA . ALA A 1 99 ? -19.020 5.804 13.111 1.00 92.94 99 ALA A CA 1
ATOM 813 C C . ALA A 1 99 ? -19.745 5.072 14.255 1.00 92.94 99 ALA A C 1
ATOM 815 O O . ALA A 1 99 ? -20.974 5.104 14.304 1.00 92.94 99 ALA A O 1
ATOM 816 N N . ASP A 1 100 ? -19.000 4.467 15.184 1.00 93.06 100 ASP A N 1
ATOM 817 C CA . ASP A 1 100 ? -19.543 3.838 16.393 1.00 93.06 100 ASP A CA 1
ATOM 818 C C . ASP A 1 100 ? -20.178 4.883 17.322 1.00 93.06 100 ASP A C 1
ATOM 820 O O . ASP A 1 100 ? -21.321 4.724 17.740 1.00 93.06 100 ASP A O 1
ATOM 824 N N . GLU A 1 101 ? -19.497 6.007 17.572 1.00 94.50 101 GLU A N 1
ATOM 825 C CA . GLU A 1 101 ? -20.038 7.112 18.377 1.00 94.50 101 GLU A CA 1
ATOM 826 C C . GLU A 1 101 ? -21.317 7.705 17.759 1.00 94.50 101 GLU A C 1
ATOM 828 O O . GLU A 1 101 ? -22.252 8.063 18.479 1.00 94.50 101 GLU A O 1
ATOM 833 N N . ALA A 1 102 ? -21.383 7.803 16.427 1.00 92.44 102 ALA A N 1
ATOM 834 C CA . ALA A 1 102 ? -22.584 8.245 15.721 1.00 92.44 102 ALA A CA 1
ATOM 835 C C . ALA A 1 102 ? -23.730 7.226 15.830 1.00 92.44 102 ALA A C 1
ATOM 837 O O . ALA A 1 102 ? -24.889 7.620 15.961 1.00 92.44 102 ALA A O 1
ATOM 838 N N . TYR A 1 103 ? -23.417 5.928 15.795 1.00 92.56 103 TYR A N 1
ATOM 839 C CA . TYR A 1 103 ? -24.397 4.865 15.998 1.00 92.56 103 TYR A CA 1
ATOM 840 C C . TYR A 1 103 ? -24.945 4.854 17.430 1.00 92.56 103 TYR A C 1
ATOM 842 O O . TYR A 1 103 ? -26.152 4.726 17.605 1.00 92.56 103 TYR A O 1
ATOM 850 N N . ASP A 1 104 ? -24.099 5.061 18.442 1.00 93.19 104 ASP A N 1
ATOM 851 C CA . ASP A 1 104 ? -24.525 5.149 19.845 1.00 93.19 104 ASP A CA 1
ATOM 852 C C . ASP A 1 104 ? -25.463 6.344 20.099 1.00 93.19 104 ASP A C 1
ATOM 854 O O . ASP A 1 104 ? -26.367 6.266 20.936 1.00 93.19 104 ASP A O 1
ATOM 858 N N . GLN A 1 105 ? -25.264 7.452 19.377 1.00 94.00 105 GLN A N 1
ATOM 859 C CA . GLN A 1 105 ? -26.112 8.646 19.466 1.00 94.00 105 GLN A CA 1
ATOM 860 C C . GLN A 1 105 ? -27.447 8.492 18.727 1.00 94.00 105 GLN A C 1
ATOM 862 O O . GLN A 1 105 ? -28.471 8.963 19.224 1.00 94.00 105 GLN A O 1
ATOM 867 N N . ASP A 1 106 ? -27.441 7.859 17.552 1.00 92.12 106 ASP A N 1
ATOM 868 C CA . ASP A 1 106 ? -28.632 7.629 16.726 1.00 92.12 106 ASP A CA 1
ATOM 869 C C . ASP A 1 106 ? -28.605 6.224 16.095 1.00 92.12 106 ASP A C 1
ATOM 871 O O . ASP A 1 106 ? -28.140 6.048 14.957 1.00 92.12 106 ASP A O 1
ATOM 875 N N . PRO A 1 107 ? -29.095 5.200 16.823 1.00 91.62 107 PRO A N 1
ATOM 876 C CA . PRO A 1 107 ? -29.140 3.834 16.320 1.00 91.62 107 PRO A CA 1
ATOM 877 C C . PRO A 1 107 ? -30.174 3.695 15.193 1.00 91.62 107 PRO A C 1
ATOM 879 O O . PRO A 1 107 ? -31.373 3.525 15.431 1.00 91.62 107 PRO A O 1
ATOM 882 N N . CYS A 1 108 ? -29.712 3.736 13.943 1.00 93.44 108 CYS A N 1
ATOM 883 C CA . CYS A 1 108 ? -30.542 3.552 12.757 1.00 93.44 108 CYS A CA 1
ATOM 884 C C . CYS A 1 108 ? -29.806 2.764 11.662 1.00 93.44 108 CYS A C 1
ATOM 886 O O . CYS A 1 108 ? -28.589 2.577 11.702 1.00 93.44 108 CYS A O 1
ATOM 888 N N . ASP A 1 109 ? -30.538 2.320 10.635 1.00 93.50 109 ASP A N 1
ATOM 889 C CA . ASP A 1 109 ? -29.955 1.539 9.532 1.00 93.50 109 ASP A CA 1
ATOM 890 C C . ASP A 1 109 ? -28.815 2.281 8.824 1.00 93.50 109 ASP A C 1
ATOM 892 O O . ASP A 1 109 ? -27.836 1.674 8.393 1.00 93.50 109 ASP A O 1
ATOM 896 N N . ARG A 1 110 ? -28.907 3.611 8.720 1.00 93.38 110 ARG A N 1
ATOM 897 C CA . ARG A 1 110 ? -27.878 4.423 8.066 1.00 93.38 110 ARG A CA 1
ATOM 898 C C . ARG A 1 110 ? -26.566 4.422 8.852 1.00 93.38 110 ARG A C 1
ATOM 900 O O . ARG A 1 110 ? -25.514 4.222 8.249 1.00 93.38 110 ARG A O 1
ATOM 907 N N . THR A 1 111 ? -26.617 4.655 10.164 1.00 91.12 111 THR A N 1
ATOM 908 C CA . THR A 1 111 ? -25.421 4.665 11.022 1.00 91.12 111 THR A CA 1
ATOM 909 C C . THR A 1 111 ? -24.813 3.266 11.121 1.00 91.12 111 THR A C 1
ATOM 911 O O . THR A 1 111 ? -23.594 3.124 11.043 1.00 91.12 111 THR A O 1
ATOM 914 N N . LEU A 1 112 ? -25.646 2.218 11.132 1.00 91.75 112 LEU A N 1
ATOM 915 C CA . LEU A 1 112 ? -25.193 0.827 11.068 1.00 91.75 112 LEU A CA 1
ATOM 916 C C . LEU A 1 112 ? -24.456 0.499 9.757 1.00 91.75 112 LEU A C 1
ATOM 918 O O . LEU A 1 112 ? -23.432 -0.187 9.769 1.00 91.75 112 LEU A O 1
ATOM 922 N N . VAL A 1 113 ? -24.962 0.962 8.610 1.00 95.12 113 VAL A N 1
ATOM 923 C CA . VAL A 1 113 ? -24.302 0.757 7.308 1.00 95.12 113 VAL A CA 1
ATOM 924 C C . VAL A 1 113 ? -22.942 1.454 7.263 1.00 95.12 113 VAL A C 1
ATOM 926 O O . VAL A 1 113 ? -21.977 0.854 6.789 1.00 95.12 113 VAL A O 1
ATOM 929 N N . GLU A 1 114 ? -22.837 2.677 7.786 1.00 93.56 114 GLU A N 1
ATOM 930 C CA . GLU A 1 114 ? -21.557 3.393 7.847 1.00 93.56 114 GLU A CA 1
ATOM 931 C C . GLU A 1 114 ? -20.552 2.719 8.790 1.00 93.56 114 GLU A C 1
ATOM 933 O O . GLU A 1 114 ? -19.401 2.529 8.399 1.00 93.56 114 GLU A O 1
ATOM 938 N N . CYS A 1 115 ? -20.980 2.268 9.974 1.00 92.81 115 CYS A N 1
ATOM 939 C CA . CYS A 1 115 ? -20.140 1.487 10.889 1.00 92.81 115 CYS A CA 1
ATOM 940 C C . CYS A 1 115 ? -19.597 0.219 10.204 1.00 92.81 115 CYS A C 1
ATOM 942 O O . CYS A 1 115 ? -18.386 -0.017 10.175 1.00 92.81 115 CYS A O 1
ATOM 944 N N . ASN A 1 116 ? -20.467 -0.551 9.541 1.00 93.69 116 ASN A N 1
ATOM 945 C CA . ASN A 1 116 ? -20.051 -1.733 8.785 1.00 93.69 116 ASN A CA 1
ATOM 946 C C . ASN A 1 116 ? -19.060 -1.383 7.666 1.00 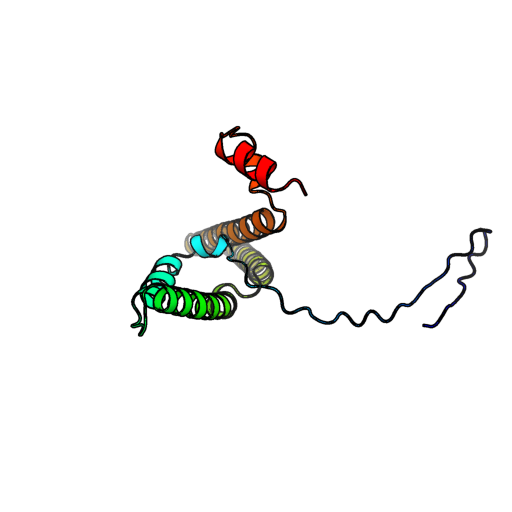93.69 116 ASN A C 1
ATOM 948 O O . ASN A 1 116 ? -18.076 -2.098 7.468 1.00 93.69 116 ASN A O 1
ATOM 952 N N . ARG A 1 117 ? -19.281 -0.275 6.947 1.00 95.88 117 ARG A N 1
ATOM 953 C CA . ARG A 1 117 ? -18.366 0.200 5.901 1.00 95.88 117 ARG A CA 1
ATOM 954 C C . ARG A 1 117 ? -16.986 0.514 6.485 1.00 95.88 117 ARG A C 1
ATOM 956 O O . ARG A 1 117 ? -16.004 -0.040 5.991 1.00 95.88 117 ARG A O 1
ATOM 963 N N . CYS A 1 118 ? -16.908 1.321 7.543 1.00 94.75 118 CYS A N 1
ATOM 964 C CA . CYS A 1 118 ? -15.651 1.651 8.223 1.00 94.75 118 CYS A CA 1
ATOM 965 C C . CYS A 1 118 ? -14.955 0.399 8.782 1.00 94.75 118 CYS A C 1
ATOM 967 O O . CYS A 1 118 ? -13.743 0.250 8.645 1.00 94.75 118 CYS A O 1
ATOM 969 N N . SER A 1 119 ? -15.719 -0.551 9.328 1.00 95.12 119 SER A N 1
ATOM 970 C CA . SER A 1 119 ? -15.197 -1.832 9.813 1.00 95.12 119 SER A CA 1
ATOM 971 C C . SER A 1 119 ? -14.560 -2.647 8.683 1.00 95.12 119 SER A C 1
ATOM 973 O O . SER A 1 119 ? -13.429 -3.125 8.803 1.00 95.12 119 SER A O 1
ATOM 975 N N . THR A 1 120 ? -15.233 -2.747 7.530 1.00 95.00 120 THR A N 1
ATOM 976 C CA . THR A 1 120 ? -14.669 -3.443 6.363 1.00 95.00 120 THR A CA 1
ATOM 977 C C . THR A 1 120 ? -13.411 -2.760 5.826 1.00 95.00 120 THR A C 1
ATOM 979 O O . THR A 1 120 ? -12.467 -3.446 5.431 1.00 95.00 120 THR A O 1
ATOM 982 N N . GLU A 1 121 ? -13.369 -1.427 5.843 1.00 94.00 121 GLU A N 1
ATOM 983 C CA . GLU A 1 121 ? -12.205 -0.641 5.439 1.00 94.00 121 GLU A CA 1
ATOM 984 C C . GLU A 1 121 ? -11.016 -0.895 6.373 1.00 94.00 121 GLU A C 1
ATOM 986 O O . GLU A 1 121 ? -9.922 -1.214 5.900 1.00 94.00 121 GLU A O 1
ATOM 991 N N . LEU A 1 122 ? -11.238 -0.873 7.691 1.00 93.62 122 LEU A N 1
ATOM 992 C CA . LEU A 1 122 ? -10.206 -1.174 8.681 1.00 93.62 122 LEU A CA 1
ATOM 993 C C . LEU A 1 122 ? -9.617 -2.576 8.476 1.00 93.62 122 LEU A C 1
ATOM 995 O O . LEU A 1 122 ? -8.396 -2.729 8.416 1.00 93.62 122 LEU A O 1
ATOM 999 N N . VAL A 1 123 ? -10.460 -3.595 8.276 1.00 94.69 123 VAL A N 1
ATOM 1000 C CA . VAL A 1 123 ? -10.000 -4.968 7.999 1.00 94.69 123 VAL A CA 1
ATOM 1001 C C . VAL A 1 123 ? -9.119 -5.026 6.747 1.00 94.69 123 VAL A C 1
ATOM 1003 O O . VAL A 1 123 ? -8.089 -5.706 6.741 1.00 94.69 123 VAL A O 1
ATOM 1006 N N . GLN A 1 124 ? -9.482 -4.305 5.683 1.00 91.69 124 GLN A N 1
ATOM 1007 C CA . GLN A 1 124 ? -8.682 -4.261 4.457 1.00 91.69 124 GLN A CA 1
ATOM 1008 C C . 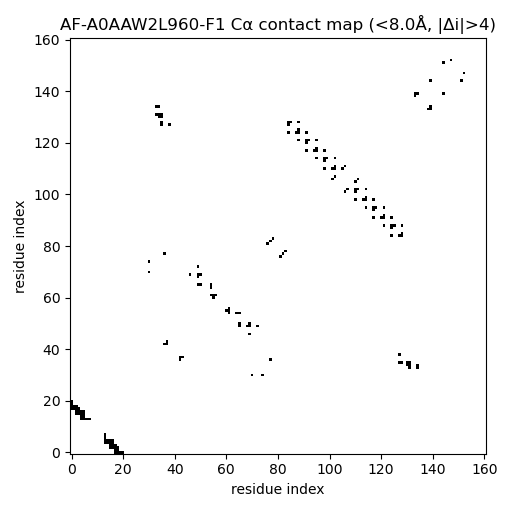GLN A 1 124 ? -7.315 -3.607 4.682 1.00 91.69 124 GLN A C 1
ATOM 1010 O O . GLN A 1 124 ? -6.305 -4.126 4.199 1.00 91.69 124 GLN A O 1
ATOM 1015 N N . VAL A 1 125 ? -7.262 -2.487 5.406 1.00 91.31 125 VAL A N 1
ATOM 1016 C CA . VAL A 1 125 ? -6.004 -1.778 5.675 1.00 91.31 125 VAL A CA 1
ATOM 1017 C C . VAL A 1 125 ? -5.101 -2.599 6.603 1.00 91.31 125 VAL A C 1
ATOM 1019 O O . VAL A 1 125 ? -3.908 -2.734 6.320 1.00 91.31 125 VAL A O 1
ATOM 1022 N N . LEU A 1 126 ? -5.657 -3.249 7.629 1.00 92.06 126 LEU A N 1
ATOM 1023 C CA . LEU A 1 126 ? -4.915 -4.172 8.496 1.00 92.06 126 LEU A CA 1
ATOM 1024 C C . LEU A 1 126 ? -4.337 -5.358 7.711 1.00 92.06 126 LEU A C 1
ATOM 1026 O O . LEU A 1 126 ? -3.182 -5.730 7.908 1.00 92.06 126 LEU A O 1
ATOM 1030 N N . ALA A 1 127 ? -5.083 -5.922 6.756 1.00 91.12 127 ALA A N 1
ATOM 1031 C CA . ALA A 1 127 ? -4.572 -6.990 5.894 1.00 91.12 127 ALA A CA 1
ATOM 1032 C C . ALA A 1 127 ? -3.397 -6.527 5.004 1.00 91.12 127 ALA A C 1
ATOM 1034 O O . ALA A 1 127 ? -2.463 -7.297 4.732 1.00 91.12 127 ALA A O 1
ATOM 1035 N N . GLN A 1 128 ? -3.410 -5.267 4.554 1.00 89.50 128 GLN A N 1
ATOM 1036 C CA . GLN A 1 128 ? -2.283 -4.669 3.830 1.00 89.50 128 GLN A CA 1
ATOM 1037 C C . GLN A 1 128 ? -1.063 -4.502 4.742 1.00 89.50 128 GLN A C 1
ATOM 1039 O O . GLN A 1 128 ? 0.049 -4.860 4.338 1.00 89.50 128 G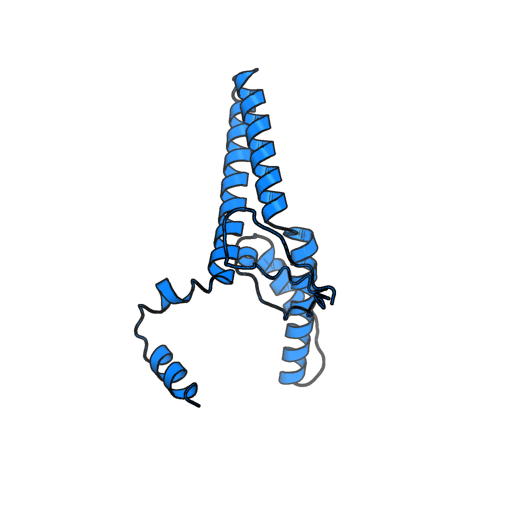LN A O 1
ATOM 1044 N N . GLU A 1 129 ? -1.263 -4.015 5.968 1.00 90.06 129 GLU A N 1
ATOM 1045 C CA . GLU A 1 129 ? -0.206 -3.862 6.970 1.00 90.06 129 GLU A CA 1
ATOM 1046 C C . GLU A 1 129 ? 0.415 -5.214 7.350 1.00 90.06 129 GLU A C 1
ATOM 1048 O O . GLU A 1 129 ? 1.638 -5.381 7.331 1.00 90.06 129 GLU A O 1
ATOM 1053 N N . GLU A 1 130 ? -0.417 -6.224 7.598 1.00 88.50 130 GLU A N 1
ATOM 1054 C CA . GLU A 1 130 ? 0.026 -7.583 7.898 1.00 88.50 130 GLU A CA 1
ATOM 1055 C C . GLU A 1 130 ? 0.882 -8.136 6.749 1.00 88.50 130 GLU A C 1
ATOM 1057 O O . GLU A 1 130 ? 1.957 -8.704 6.959 1.00 88.50 130 GLU A O 1
ATOM 1062 N N . THR A 1 131 ? 0.453 -7.923 5.504 1.00 87.75 131 THR A N 1
ATOM 1063 C CA . THR A 1 131 ? 1.194 -8.354 4.313 1.00 87.75 131 THR A CA 1
ATOM 1064 C C . THR A 1 131 ? 2.532 -7.617 4.187 1.00 87.75 131 THR A C 1
ATOM 1066 O O . THR A 1 131 ? 3.552 -8.236 3.851 1.00 87.75 131 THR A O 1
ATOM 1069 N N . PHE A 1 132 ? 2.566 -6.322 4.509 1.00 87.69 132 PHE A N 1
ATOM 1070 C CA . PHE A 1 132 ? 3.794 -5.534 4.572 1.00 87.69 132 PHE A CA 1
ATOM 1071 C C . PHE A 1 132 ? 4.772 -6.096 5.614 1.00 87.69 132 PHE A C 1
ATOM 1073 O O . PHE A 1 132 ? 5.939 -6.353 5.289 1.00 87.69 132 PHE A O 1
ATOM 1080 N N . TRP A 1 133 ? 4.309 -6.359 6.838 1.00 84.75 133 TRP A N 1
ATOM 1081 C CA . TRP A 1 133 ? 5.139 -6.915 7.907 1.00 84.75 133 TRP A CA 1
ATOM 1082 C C . TRP A 1 133 ? 5.597 -8.336 7.619 1.00 84.75 133 TRP A C 1
ATOM 1084 O O . TRP A 1 133 ? 6.780 -8.633 7.782 1.00 84.75 133 TRP A O 1
ATOM 1094 N N . ARG A 1 134 ? 4.717 -9.189 7.093 1.00 84.69 134 ARG A N 1
ATOM 1095 C CA . ARG A 1 134 ? 5.050 -10.555 6.671 1.00 84.69 134 ARG A CA 1
ATOM 1096 C C . ARG A 1 134 ? 6.194 -10.553 5.663 1.00 84.69 134 ARG A C 1
ATOM 1098 O O . ARG A 1 134 ? 7.141 -11.333 5.780 1.00 84.69 134 ARG A O 1
ATOM 1105 N N . GLN A 1 135 ? 6.150 -9.642 4.692 1.00 84.38 135 GLN A N 1
ATOM 1106 C CA . GLN A 1 135 ? 7.229 -9.490 3.726 1.00 84.38 135 GLN A CA 1
ATOM 1107 C C . GLN A 1 135 ? 8.513 -8.939 4.360 1.00 84.38 135 GLN A C 1
ATOM 1109 O O . GLN A 1 135 ? 9.602 -9.432 4.058 1.00 84.38 135 GLN A O 1
ATOM 1114 N N . LYS A 1 136 ? 8.402 -7.920 5.218 1.00 82.94 136 LYS A N 1
ATOM 1115 C CA . LYS A 1 136 ? 9.546 -7.261 5.864 1.00 82.94 136 LYS A CA 1
ATOM 1116 C C . LYS A 1 136 ? 10.278 -8.181 6.840 1.00 82.94 136 LYS A C 1
ATOM 1118 O O . LYS A 1 136 ? 11.504 -8.170 6.867 1.00 82.94 136 LYS A O 1
ATOM 1123 N N . ALA A 1 137 ? 9.542 -9.016 7.563 1.00 78.06 137 ALA A N 1
ATOM 1124 C CA . ALA A 1 137 ? 10.068 -10.051 8.443 1.00 78.06 137 ALA A CA 1
ATOM 1125 C C . ALA A 1 137 ? 10.618 -11.271 7.674 1.00 78.06 137 ALA A C 1
ATOM 1127 O O . ALA A 1 137 ? 11.120 -12.210 8.282 1.00 78.06 137 ALA A O 1
ATOM 1128 N N . GLY A 1 138 ? 10.533 -11.292 6.335 1.00 70.25 138 GLY A N 1
ATOM 1129 C CA . GLY A 1 138 ? 11.008 -12.423 5.534 1.00 70.25 138 GLY A CA 1
ATOM 1130 C C . GLY A 1 138 ? 10.173 -13.694 5.717 1.00 70.25 138 GLY A C 1
ATOM 1131 O O . GLY A 1 138 ? 10.604 -14.776 5.313 1.00 70.25 138 GLY A O 1
ATOM 1132 N N . ILE A 1 139 ? 8.952 -13.576 6.250 1.00 58.44 139 ILE A N 1
ATOM 1133 C CA . ILE A 1 139 ? 7.994 -14.668 6.484 1.00 58.44 139 ILE A CA 1
ATOM 1134 C C . ILE A 1 139 ? 7.328 -15.070 5.148 1.00 58.44 139 ILE A C 1
ATOM 1136 O O . ILE A 1 139 ? 6.116 -15.188 5.013 1.00 58.44 139 ILE A O 1
ATOM 1140 N N . ARG A 1 140 ? 8.137 -15.273 4.104 1.00 50.03 140 ARG A N 1
ATOM 1141 C CA . ARG A 1 140 ? 7.831 -16.237 3.034 1.00 50.03 140 ARG A CA 1
ATOM 1142 C C . ARG A 1 140 ? 8.393 -17.610 3.384 1.00 50.03 140 ARG A C 1
ATOM 1144 O O . ARG A 1 140 ? 7.829 -18.619 2.980 1.00 50.03 140 ARG A O 1
ATOM 1151 N N . TRP A 1 141 ? 9.476 -17.655 4.165 1.00 49.66 141 TRP A N 1
ATOM 1152 C CA . TRP A 1 141 ? 10.207 -18.898 4.400 1.00 49.66 141 TRP A CA 1
ATOM 1153 C C . TRP A 1 141 ? 9.479 -19.907 5.285 1.00 49.66 141 TRP A C 1
ATOM 1155 O O . TRP A 1 141 ? 9.635 -21.097 5.054 1.00 49.66 14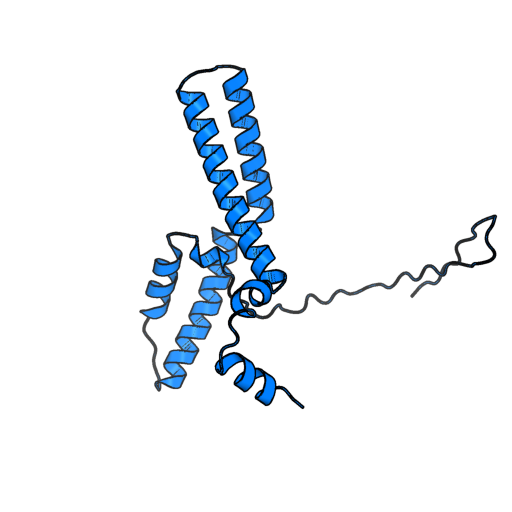1 TRP A O 1
ATOM 1165 N N . ALA A 1 142 ? 8.656 -19.464 6.236 1.00 47.09 142 ALA A N 1
ATOM 1166 C CA . ALA A 1 142 ? 7.970 -20.386 7.142 1.00 47.09 142 ALA A CA 1
ATOM 1167 C C . ALA A 1 142 ? 6.920 -21.259 6.428 1.00 47.09 142 ALA A C 1
ATOM 1169 O O . ALA A 1 142 ? 6.748 -22.411 6.793 1.00 47.09 142 ALA A O 1
ATOM 1170 N N . LYS A 1 143 ? 6.259 -20.742 5.380 1.00 46.38 143 LYS A N 1
ATOM 1171 C CA . LYS A 1 143 ? 5.191 -21.468 4.664 1.00 46.38 143 LYS A CA 1
ATOM 1172 C C . LYS A 1 143 ? 5.678 -22.176 3.392 1.00 46.38 143 LYS A C 1
ATOM 1174 O O . LYS A 1 143 ? 5.179 -23.243 3.059 1.00 46.38 143 LYS A O 1
ATOM 1179 N N . ASP A 1 144 ? 6.673 -21.613 2.696 1.00 44.78 144 ASP A N 1
ATOM 1180 C CA . ASP A 1 144 ? 7.263 -22.233 1.494 1.00 44.78 144 ASP A CA 1
ATOM 1181 C C . ASP A 1 144 ? 8.460 -23.156 1.810 1.00 44.78 144 ASP A C 1
ATOM 1183 O O . ASP A 1 144 ? 8.806 -24.007 0.993 1.00 44.78 144 ASP A O 1
ATOM 1187 N N . GLY A 1 145 ? 9.099 -23.016 2.980 1.00 46.94 145 GLY A N 1
ATOM 1188 C CA . GLY A 1 145 ? 10.239 -23.837 3.416 1.00 46.94 145 GLY A CA 1
ATOM 1189 C C . GLY A 1 145 ? 9.871 -25.260 3.845 1.00 46.94 145 GLY A C 1
ATOM 1190 O O . GLY A 1 145 ? 10.727 -26.139 3.825 1.00 46.94 145 GLY A O 1
ATOM 1191 N N . GLU A 1 146 ? 8.598 -25.519 4.154 1.00 47.00 146 GLU A N 1
ATOM 1192 C CA . GLU A 1 146 ? 8.084 -26.878 4.386 1.00 47.00 146 GLU A CA 1
ATOM 1193 C C . GLU A 1 146 ? 7.954 -27.678 3.083 1.00 47.00 146 GLU A C 1
ATOM 1195 O O . GLU A 1 146 ? 7.985 -28.911 3.078 1.00 47.00 146 GLU A O 1
ATOM 1200 N N . ARG A 1 147 ? 7.878 -26.996 1.934 1.00 52.47 147 ARG A N 1
ATOM 1201 C CA . ARG A 1 147 ? 7.954 -27.649 0.629 1.00 52.47 147 ARG A CA 1
ATOM 1202 C C . ARG A 1 147 ? 9.415 -27.889 0.289 1.00 52.47 147 ARG A C 1
ATOM 1204 O O . ARG A 1 147 ? 10.041 -27.112 -0.432 1.00 52.47 147 ARG A O 1
ATOM 1211 N N . ASN A 1 148 ? 9.904 -29.019 0.796 1.00 47.31 148 ASN A N 1
ATOM 1212 C CA . ASN A 1 148 ? 11.189 -29.674 0.546 1.00 47.31 148 ASN A CA 1
ATOM 1213 C C . ASN A 1 148 ? 11.400 -29.986 -0.957 1.00 47.31 148 ASN A C 1
ATOM 1215 O O . ASN A 1 148 ? 11.509 -31.128 -1.397 1.00 47.31 148 ASN A O 1
ATOM 1219 N N . THR A 1 149 ? 11.359 -28.954 -1.792 1.00 60.62 149 THR A N 1
ATOM 1220 C CA . THR A 1 149 ? 11.419 -29.043 -3.245 1.00 60.62 149 THR A CA 1
ATOM 1221 C C . THR A 1 149 ? 12.871 -29.132 -3.677 1.00 60.62 149 THR A C 1
ATOM 1223 O O . THR A 1 149 ? 13.752 -28.468 -3.134 1.00 60.62 149 THR A O 1
ATOM 1226 N N . ARG A 1 150 ? 13.137 -29.917 -4.723 1.00 55.09 150 ARG A N 1
ATOM 1227 C CA . ARG A 1 150 ? 14.474 -30.061 -5.327 1.00 55.09 150 ARG A CA 1
ATOM 1228 C C . ARG A 1 150 ? 15.112 -28.707 -5.694 1.00 55.09 150 ARG A C 1
ATOM 1230 O O . ARG A 1 150 ? 16.333 -28.571 -5.674 1.00 55.09 150 ARG A O 1
ATOM 1237 N N . TYR A 1 151 ? 14.284 -27.693 -5.961 1.00 57.81 151 TYR A N 1
ATOM 1238 C CA . TYR A 1 151 ? 14.700 -26.309 -6.188 1.00 57.81 151 TYR A CA 1
ATOM 1239 C C . TYR A 1 151 ? 15.361 -25.666 -4.954 1.00 57.81 151 TYR A C 1
ATOM 1241 O O . TYR A 1 151 ? 16.409 -25.034 -5.098 1.00 57.81 151 TYR A O 1
ATOM 1249 N N . PHE A 1 152 ? 14.821 -25.886 -3.748 1.00 54.34 152 PHE A N 1
ATOM 1250 C CA . PHE A 1 152 ? 15.382 -25.399 -2.480 1.00 54.34 152 PHE A CA 1
ATOM 1251 C C . PHE A 1 152 ? 16.798 -25.940 -2.248 1.00 54.34 152 PHE A C 1
ATOM 1253 O O . PHE A 1 152 ? 17.735 -25.162 -2.063 1.00 54.34 152 PHE A O 1
ATOM 1260 N N . HIS A 1 153 ? 16.979 -27.257 -2.386 1.00 62.03 153 HIS A N 1
ATOM 1261 C CA . HIS A 1 153 ? 18.296 -27.896 -2.272 1.00 62.03 153 HIS A CA 1
ATOM 1262 C C . HIS A 1 153 ? 19.288 -27.370 -3.311 1.00 62.03 153 HIS A C 1
ATOM 1264 O O . HIS A 1 153 ? 20.426 -27.063 -2.966 1.00 62.03 153 HIS A O 1
ATOM 1270 N N . SER A 1 154 ? 18.846 -27.158 -4.557 1.00 63.12 154 SER A N 1
ATOM 1271 C CA . SER A 1 154 ? 19.711 -26.633 -5.624 1.00 63.12 154 SER A CA 1
ATOM 1272 C C . SER A 1 154 ? 20.189 -25.191 -5.387 1.00 63.12 154 SER A C 1
ATOM 1274 O O . SER A 1 154 ? 21.295 -24.829 -5.787 1.00 63.12 154 SER A O 1
ATOM 1276 N N . LEU A 1 155 ? 19.378 -24.359 -4.724 1.00 58.44 155 LEU A N 1
ATOM 1277 C CA . LEU A 1 155 ? 19.724 -22.973 -4.396 1.00 58.44 155 LEU A CA 1
ATOM 1278 C C . LEU A 1 155 ? 20.627 -22.871 -3.166 1.00 58.44 155 LEU A C 1
ATOM 1280 O O . LEU A 1 155 ? 21.525 -22.031 -3.147 1.00 58.44 155 LEU A O 1
ATOM 1284 N N . VAL A 1 156 ? 20.415 -23.727 -2.163 1.00 62.44 156 VAL A N 1
ATOM 1285 C CA . VAL A 1 156 ? 21.283 -23.820 -0.978 1.00 62.44 156 VAL A CA 1
ATOM 1286 C C . VAL A 1 156 ? 22.672 -24.330 -1.371 1.00 62.44 156 VAL A C 1
ATOM 1288 O O . VAL A 1 156 ? 23.673 -23.783 -0.913 1.00 62.44 156 VAL A O 1
ATOM 1291 N N . GLN A 1 157 ? 22.760 -25.295 -2.293 1.00 54.47 157 GLN A N 1
ATOM 1292 C CA . GLN A 1 157 ? 24.042 -25.781 -2.822 1.00 54.47 157 GLN A CA 1
ATOM 1293 C C . GLN A 1 157 ? 24.832 -24.698 -3.572 1.00 54.47 157 GLN A C 1
ATOM 1295 O O . GLN A 1 157 ? 26.054 -24.670 -3.485 1.00 54.47 157 GLN A O 1
ATOM 1300 N N . LYS A 1 158 ? 24.150 -23.773 -4.262 1.00 52.97 158 LYS A N 1
ATOM 1301 C CA . LYS A 1 158 ? 24.786 -22.668 -5.005 1.00 52.97 158 LYS A CA 1
ATOM 1302 C C . LYS A 1 158 ? 25.239 -21.489 -4.136 1.00 52.97 158 LYS A C 1
ATOM 1304 O O . LYS A 1 158 ? 25.869 -20.577 -4.658 1.00 52.97 158 LYS A O 1
ATOM 1309 N N . ARG A 1 159 ? 24.897 -21.466 -2.842 1.00 52.28 159 ARG A N 1
ATOM 1310 C CA . ARG A 1 159 ? 25.230 -20.368 -1.913 1.00 52.28 159 ARG A CA 1
ATOM 1311 C C . ARG A 1 159 ? 26.301 -20.718 -0.879 1.00 52.28 159 ARG A C 1
ATOM 1313 O O . ARG A 1 159 ? 26.545 -19.914 0.013 1.00 52.28 159 ARG A O 1
ATOM 1320 N N . ARG A 1 160 ? 26.950 -21.879 -0.999 1.00 39.94 160 ARG A N 1
ATOM 1321 C CA . ARG A 1 160 ? 28.176 -22.171 -0.250 1.00 39.94 160 ARG A CA 1
ATOM 1322 C C . ARG A 1 160 ? 29.349 -21.479 -0.951 1.00 39.94 160 ARG A C 1
ATOM 1324 O O . ARG A 1 160 ? 29.840 -21.991 -1.952 1.00 39.94 160 ARG A O 1
ATOM 1331 N N . PHE A 1 161 ? 29.699 -20.291 -0.464 1.00 38.12 161 PHE A N 1
ATOM 1332 C CA . PHE A 1 161 ? 31.088 -19.833 -0.467 1.00 38.12 161 PHE A CA 1
ATOM 1333 C C . PHE A 1 161 ? 31.783 -20.447 0.746 1.00 38.12 161 PHE A C 1
ATOM 1335 O O . PHE A 1 161 ? 31.100 -20.555 1.793 1.00 38.12 161 PHE A O 1
#

Mean predicted aligned error: 14.15 Å

Foldseek 3Di:
DDWDWDDDPPDPPTDIDDDDPPPPPPPPDDQDDAPLLVLDPCSVVLLVVLLPPDDDDDPVRRVVVSVVSSSVSVVVCCCPPCNPLVVQLVVLVVQLVVLVVVCVVPVDPVSVVSNVVSVVSNVSSVVSVVSRVCVVVVVVCVVCVVPPDPVVVVVVVVPDD